Protein AF-A0A963I0E2-F1 (afdb_monomer_lite)

pLDDT: mean 76.63, std 15.71, range [36.09, 95.62]

Radius of gyration: 19.66 Å; chains: 1; bounding box: 42×23×51 Å

Foldseek 3Di:
DDQPPDPVSVLVVVCVVCVVDDPVNSVVVVVVCCVVPVPDPPVPCVVVVVLLVVLVVPVPPPDLVVSCVVSVHDSVVSVVSVVVVVD

Sequence (87 aa):
MSAGDDLAEIIASARRELPEISDDAWRKFEALVRAAYGTQKVYIAARRRSKLEELEAMQGVHDTAELARKLGVSVRRVNQLKRLTRR

Secondary structure (DSSP, 8-state):
--TTSSHHHHHHHHHHH-TTS-HHHHHHHHHHHHHHHTTS-----HHHHHHHHHHHHTTT---HHHHHHHHTS-HHHHHHHHHHTT-

Structure (mmCIF, N/CA/C/O backbone):
data_AF-A0A963I0E2-F1
#
_entry.id   AF-A0A963I0E2-F1
#
loop_
_atom_sit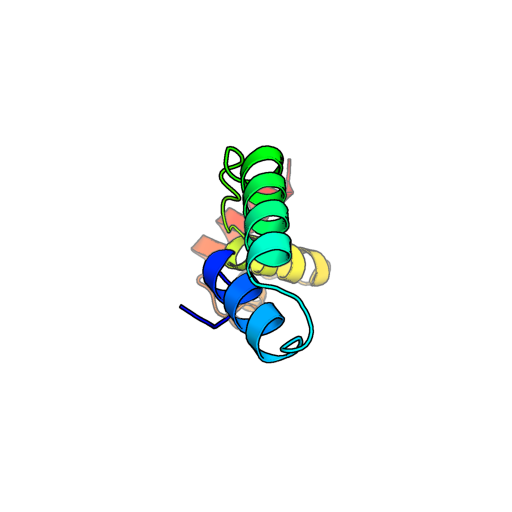e.group_PDB
_atom_site.id
_atom_site.type_symbol
_atom_site.label_atom_id
_atom_site.label_alt_id
_atom_site.label_comp_id
_atom_site.label_asym_id
_atom_site.label_entity_id
_atom_site.label_seq_id
_atom_site.pdbx_PDB_ins_code
_atom_site.Cartn_x
_atom_site.Cartn_y
_atom_site.Cartn_z
_atom_site.occupancy
_atom_site.B_iso_or_equiv
_atom_site.auth_seq_id
_atom_site.auth_comp_id
_atom_site.auth_asym_id
_atom_site.auth_atom_id
_atom_site.pdbx_PDB_model_num
ATOM 1 N N . MET A 1 1 ? 5.285 9.873 5.117 1.00 41.69 1 MET A N 1
ATOM 2 C CA . MET A 1 1 ? 4.776 8.802 4.237 1.00 41.69 1 MET A CA 1
ATOM 3 C C . MET A 1 1 ? 5.921 7.814 4.140 1.00 41.69 1 MET A C 1
ATOM 5 O O . MET A 1 1 ? 7.034 8.285 3.938 1.00 41.69 1 MET A O 1
ATOM 9 N N . SER A 1 2 ? 5.734 6.545 4.515 1.00 36.09 2 SER A N 1
ATOM 10 C CA . SER A 1 2 ? 6.853 5.590 4.494 1.00 36.09 2 SER A CA 1
ATOM 11 C C . SER A 1 2 ? 7.052 5.073 3.080 1.00 36.09 2 SER A C 1
AT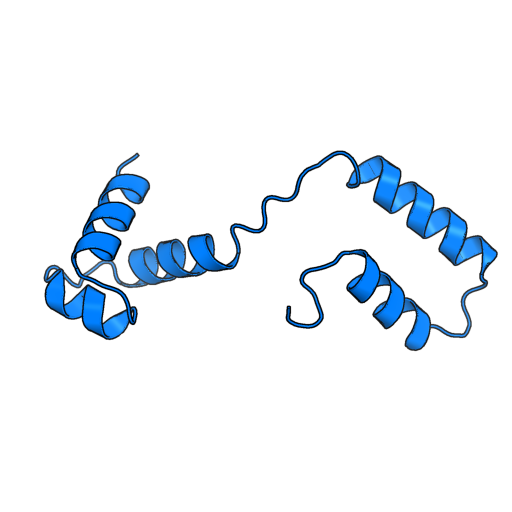OM 13 O O . SER A 1 2 ? 6.063 4.869 2.379 1.00 36.09 2 SER A O 1
ATOM 15 N N . ALA A 1 3 ? 8.311 4.832 2.715 1.00 38.56 3 ALA A N 1
ATOM 16 C CA . ALA A 1 3 ? 8.692 4.200 1.461 1.00 38.56 3 ALA A CA 1
ATOM 17 C C . ALA A 1 3 ? 7.831 2.947 1.221 1.00 38.56 3 ALA A C 1
ATOM 19 O O . ALA A 1 3 ? 7.940 1.980 1.977 1.00 38.56 3 ALA A O 1
ATOM 20 N N . GLY A 1 4 ? 6.940 2.994 0.229 1.00 46.94 4 GLY A N 1
ATOM 21 C CA . GLY A 1 4 ? 6.057 1.872 -0.127 1.00 46.94 4 GLY A CA 1
ATOM 22 C C . GLY A 1 4 ? 4.552 2.158 -0.124 1.00 46.94 4 GLY A C 1
ATOM 23 O O . GLY A 1 4 ? 3.786 1.281 -0.514 1.00 46.94 4 GLY A O 1
ATOM 24 N N . ASP A 1 5 ? 4.116 3.360 0.261 1.00 56.50 5 ASP A N 1
ATOM 25 C CA . ASP A 1 5 ? 2.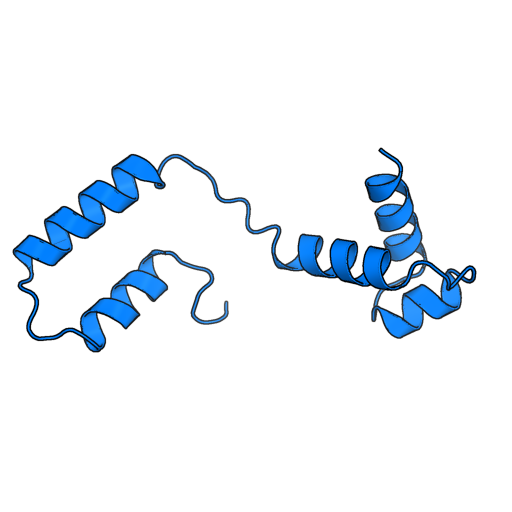701 3.758 0.149 1.00 56.50 5 ASP A CA 1
ATOM 26 C C . ASP A 1 5 ? 2.343 4.331 -1.241 1.00 56.50 5 ASP A C 1
ATOM 28 O O . ASP A 1 5 ? 1.163 4.456 -1.568 1.00 56.50 5 ASP A O 1
ATOM 32 N N . ASP A 1 6 ? 3.337 4.671 -2.071 1.00 69.38 6 ASP A N 1
ATOM 33 C CA . ASP A 1 6 ? 3.138 5.192 -3.427 1.00 69.38 6 ASP A CA 1
ATOM 34 C C . ASP A 1 6 ? 3.705 4.219 -4.470 1.00 69.38 6 ASP A C 1
ATOM 36 O O . ASP A 1 6 ? 4.872 3.822 -4.426 1.00 69.38 6 ASP A O 1
ATOM 40 N N . LEU A 1 7 ? 2.873 3.859 -5.449 1.00 74.25 7 LEU A N 1
ATOM 41 C CA . LEU A 1 7 ? 3.266 3.063 -6.608 1.00 74.25 7 LEU A CA 1
ATOM 42 C C . LEU A 1 7 ? 4.492 3.661 -7.319 1.00 74.25 7 LEU A C 1
ATOM 44 O O . LEU A 1 7 ? 5.348 2.917 -7.794 1.00 74.25 7 LEU A O 1
ATOM 48 N N . ALA A 1 8 ? 4.606 4.990 -7.360 1.00 76.19 8 ALA A N 1
ATOM 49 C CA . ALA A 1 8 ? 5.762 5.672 -7.927 1.00 76.19 8 ALA A CA 1
ATOM 50 C C . ALA A 1 8 ? 7.059 5.358 -7.162 1.00 76.19 8 ALA A C 1
ATOM 52 O O . ALA A 1 8 ? 8.094 5.128 -7.785 1.00 76.19 8 ALA A O 1
ATOM 53 N N . GLU A 1 9 ? 7.010 5.289 -5.829 1.00 77.12 9 GLU A N 1
ATOM 54 C CA . GLU A 1 9 ? 8.173 4.949 -5.000 1.00 77.12 9 GLU A CA 1
ATOM 55 C C . GLU A 1 9 ? 8.582 3.482 -5.166 1.00 77.12 9 GLU A C 1
ATOM 57 O O . GLU A 1 9 ? 9.775 3.182 -5.240 1.00 77.12 9 GLU A O 1
ATOM 62 N N . ILE A 1 10 ? 7.606 2.572 -5.279 1.00 81.06 10 ILE A N 1
ATOM 63 C CA . ILE A 1 10 ? 7.856 1.143 -5.525 1.00 81.06 10 ILE A CA 1
ATOM 64 C C . ILE A 1 10 ? 8.571 0.956 -6.867 1.00 81.06 10 ILE A C 1
ATOM 66 O O . ILE A 1 10 ? 9.601 0.283 -6.933 1.00 81.06 10 ILE A O 1
ATOM 70 N N . ILE A 1 11 ? 8.061 1.588 -7.928 1.00 85.50 11 ILE A N 1
ATOM 71 C CA . ILE A 1 11 ? 8.652 1.511 -9.271 1.00 85.50 11 ILE A CA 1
ATOM 72 C C . ILE A 1 11 ? 10.051 2.136 -9.278 1.00 85.50 11 ILE A C 1
ATOM 74 O O . ILE A 1 11 ? 10.986 1.541 -9.814 1.00 85.50 11 ILE A O 1
ATOM 78 N N . ALA A 1 12 ? 10.229 3.292 -8.633 1.00 84.94 12 ALA A N 1
ATOM 79 C CA . ALA A 1 12 ? 11.534 3.937 -8.519 1.00 84.94 12 ALA A CA 1
ATOM 80 C C . ALA A 1 12 ? 12.552 3.061 -7.775 1.00 84.94 12 ALA A C 1
ATOM 82 O O . ALA A 1 12 ? 13.713 2.998 -8.178 1.00 84.94 12 ALA A O 1
ATOM 83 N N . SER A 1 13 ? 12.135 2.359 -6.716 1.00 85.94 13 SER A N 1
ATOM 84 C CA . SER A 1 13 ? 13.021 1.432 -6.011 1.00 85.94 13 SER A CA 1
ATOM 85 C C . SER A 1 13 ? 13.396 0.235 -6.878 1.00 85.94 13 SER A C 1
ATOM 87 O O . SER A 1 13 ? 14.574 -0.092 -6.953 1.00 85.94 13 SER A O 1
ATOM 89 N N . ALA A 1 14 ? 12.435 -0.373 -7.577 1.00 88.44 14 ALA A N 1
ATOM 90 C CA . ALA A 1 14 ? 12.705 -1.498 -8.471 1.00 88.44 14 ALA A CA 1
ATOM 91 C C . ALA A 1 14 ? 13.663 -1.115 -9.614 1.00 88.44 14 ALA A C 1
ATOM 93 O O . ALA A 1 14 ? 14.565 -1.878 -9.942 1.00 88.44 14 ALA A O 1
ATOM 94 N N . ARG A 1 15 ? 13.527 0.095 -10.173 1.00 91.62 15 ARG A N 1
ATOM 95 C CA . ARG A 1 15 ? 14.418 0.601 -11.228 1.00 91.62 15 ARG A CA 1
ATOM 96 C C . ARG A 1 15 ? 15.858 0.811 -10.762 1.00 91.62 15 ARG A C 1
ATOM 98 O O . ARG A 1 15 ? 16.769 0.641 -11.562 1.00 91.62 15 ARG A O 1
ATOM 105 N N . ARG A 1 16 ? 16.079 1.161 -9.490 1.00 90.06 16 ARG A N 1
ATOM 106 C CA . ARG A 1 16 ? 17.439 1.267 -8.927 1.00 90.06 16 ARG A CA 1
ATOM 107 C C . ARG A 1 16 ? 18.128 -0.088 -8.797 1.00 90.06 16 ARG A C 1
ATOM 109 O O . ARG A 1 16 ? 19.332 -0.156 -9.002 1.00 90.06 16 ARG A O 1
ATOM 116 N N . GLU A 1 17 ? 17.371 -1.128 -8.462 1.00 94.19 17 GLU A N 1
ATOM 117 C CA . GLU A 1 17 ? 17.903 -2.484 -8.265 1.00 94.19 17 GLU A CA 1
ATOM 118 C C . GLU A 1 17 ? 18.096 -3.254 -9.581 1.00 94.19 17 GLU A C 1
ATOM 120 O O . GLU A 1 17 ? 18.786 -4.267 -9.592 1.00 94.19 17 GLU A O 1
ATOM 125 N N . LEU A 1 18 ? 17.505 -2.778 -10.684 1.00 92.88 18 LEU A N 1
ATOM 126 C CA . LEU A 1 18 ? 17.550 -3.420 -12.003 1.00 92.88 18 LEU A CA 1
ATOM 127 C C . LEU A 1 18 ? 18.103 -2.460 -13.080 1.00 92.88 18 LEU A C 1
ATOM 129 O O . LEU A 1 18 ? 17.371 -2.082 -14.008 1.00 92.88 18 LEU A O 1
ATOM 133 N N . PRO A 1 19 ? 19.369 -2.007 -12.959 1.00 91.81 19 PRO A N 1
ATOM 134 C CA . PRO A 1 19 ? 19.982 -1.057 -13.892 1.00 91.81 19 PRO A CA 1
ATOM 135 C C . PRO A 1 19 ? 20.183 -1.618 -15.310 1.00 91.81 19 PRO A C 1
ATOM 137 O O . PRO A 1 19 ? 20.377 -0.854 -16.252 1.00 91.81 19 PRO A O 1
ATOM 140 N N . GLU A 1 20 ? 20.148 -2.938 -15.482 1.00 95.62 20 GLU A N 1
ATOM 141 C CA . GLU A 1 20 ? 20.277 -3.626 -16.768 1.00 95.62 20 GLU A CA 1
ATOM 142 C C . GLU A 1 20 ? 19.031 -3.508 -17.658 1.00 95.62 20 GLU A C 1
ATOM 144 O O . GLU A 1 20 ? 19.097 -3.759 -18.864 1.00 95.62 20 GLU A O 1
ATOM 149 N N . ILE A 1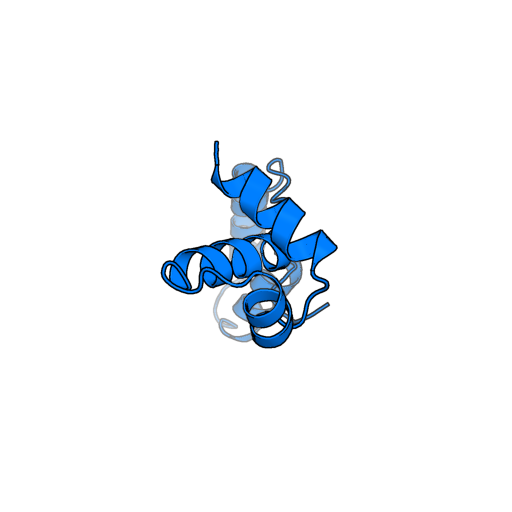 21 ? 17.886 -3.128 -17.086 1.00 93.69 21 ILE A N 1
ATOM 150 C CA . ILE A 1 21 ? 16.631 -2.981 -17.823 1.00 93.69 21 ILE A CA 1
ATOM 151 C C . ILE A 1 21 ? 16.585 -1.607 -18.492 1.00 93.69 21 ILE A C 1
ATOM 153 O O . ILE A 1 21 ? 16.744 -0.570 -17.851 1.00 93.69 21 ILE A O 1
ATOM 157 N N . SER A 1 22 ? 16.300 -1.594 -19.794 1.00 94.25 22 SER A N 1
ATOM 158 C CA . SER A 1 22 ? 16.252 -0.361 -20.577 1.00 94.25 22 SER A CA 1
ATOM 159 C C . SER A 1 22 ? 15.104 0.572 -20.176 1.00 94.25 22 SER A C 1
ATOM 161 O O . SER A 1 22 ? 14.015 0.149 -19.778 1.00 94.25 22 SER A O 1
ATOM 163 N N . ASP A 1 23 ? 15.317 1.870 -20.385 1.00 90.25 23 ASP A N 1
ATOM 164 C CA . ASP A 1 23 ? 14.317 2.910 -20.121 1.00 90.25 23 ASP A CA 1
ATOM 165 C C . ASP A 1 23 ? 13.014 2.714 -20.912 1.00 90.25 23 ASP A C 1
ATOM 167 O O . ASP A 1 23 ? 11.927 3.033 -20.426 1.00 90.25 23 ASP A O 1
ATOM 171 N N . ASP A 1 24 ? 13.101 2.165 -22.127 1.00 92.94 24 ASP A N 1
ATOM 172 C CA . ASP A 1 24 ? 11.924 1.875 -22.952 1.00 92.94 24 ASP A CA 1
ATOM 173 C C . ASP A 1 24 ? 11.093 0.715 -22.378 1.00 92.94 24 ASP A C 1
ATOM 175 O O . ASP A 1 24 ? 9.859 0.773 -22.367 1.00 92.94 24 ASP A O 1
ATOM 179 N N . ALA A 1 25 ? 11.752 -0.313 -21.831 1.00 93.31 25 ALA A N 1
ATOM 180 C CA . ALA A 1 25 ? 11.075 -1.405 -21.138 1.00 93.31 25 ALA A CA 1
ATOM 181 C C . ALA A 1 25 ? 10.377 -0.902 -19.864 1.00 93.31 25 ALA A C 1
ATOM 183 O O . ALA A 1 25 ? 9.209 -1.231 -19.638 1.00 93.31 25 ALA A O 1
ATOM 184 N N . TRP A 1 26 ? 11.034 -0.026 -19.096 1.00 93.06 26 TRP A N 1
ATOM 185 C CA . TRP A 1 26 ? 10.432 0.634 -17.934 1.00 93.06 26 TRP A CA 1
ATOM 186 C C . TRP A 1 26 ? 9.214 1.479 -18.303 1.00 93.06 26 TRP A C 1
ATOM 188 O O . TRP A 1 26 ? 8.169 1.356 -17.666 1.00 93.06 26 TRP A O 1
ATOM 198 N N . ARG A 1 27 ? 9.288 2.271 -19.378 1.00 89.56 27 ARG A N 1
ATOM 199 C CA . ARG A 1 27 ? 8.136 3.043 -19.872 1.00 89.56 27 ARG A CA 1
ATOM 200 C C . ARG A 1 27 ? 6.940 2.160 -20.220 1.00 89.56 27 ARG A C 1
ATOM 202 O O . ARG A 1 27 ? 5.810 2.502 -19.873 1.00 89.56 27 ARG A O 1
ATOM 209 N N . LYS A 1 28 ? 7.168 1.039 -20.912 1.00 92.69 28 LYS A N 1
ATOM 210 C CA . LYS A 1 28 ? 6.101 0.082 -21.261 1.00 92.69 28 LYS A CA 1
ATOM 211 C C . LYS A 1 28 ? 5.509 -0.565 -20.012 1.00 92.69 28 LYS A C 1
ATOM 213 O O . LYS A 1 28 ? 4.288 -0.650 -19.898 1.00 92.69 28 LYS A O 1
ATOM 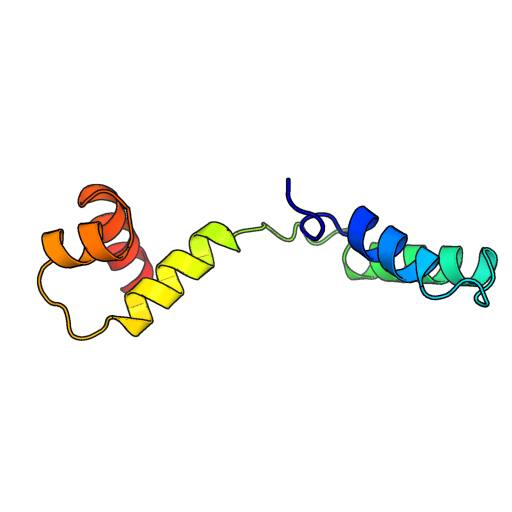218 N N . PHE A 1 29 ? 6.355 -0.964 -19.066 1.00 90.00 29 PHE A N 1
ATOM 219 C CA . PHE A 1 29 ? 5.928 -1.505 -17.779 1.00 90.00 29 PHE A CA 1
ATOM 220 C C . PHE A 1 29 ? 5.058 -0.508 -17.002 1.00 90.00 29 PHE A C 1
ATOM 222 O O . PHE A 1 29 ? 3.937 -0.841 -16.624 1.00 90.00 29 PHE A O 1
ATOM 229 N N . GLU A 1 30 ? 5.512 0.736 -16.836 1.00 88.25 30 GLU A N 1
ATOM 230 C CA . GLU A 1 30 ? 4.744 1.783 -16.157 1.00 88.25 30 GLU A CA 1
ATOM 231 C C . GLU A 1 30 ? 3.385 2.028 -16.821 1.00 88.25 30 GLU A C 1
ATOM 233 O O . GLU A 1 30 ? 2.377 2.178 -16.128 1.00 88.25 30 GLU A O 1
ATOM 238 N N . ALA A 1 31 ? 3.333 2.037 -18.156 1.00 84.94 31 ALA A N 1
ATOM 239 C CA . ALA A 1 31 ? 2.087 2.196 -18.898 1.00 84.94 31 ALA A CA 1
ATOM 240 C C . ALA A 1 31 ? 1.105 1.043 -18.630 1.00 84.94 31 ALA A C 1
ATOM 242 O O . ALA A 1 31 ? -0.075 1.296 -18.387 1.00 84.94 31 ALA A O 1
ATOM 243 N N . LEU A 1 32 ? 1.585 -0.206 -18.611 1.00 87.50 32 LEU A N 1
ATOM 244 C CA . LEU A 1 32 ? 0.768 -1.385 -18.298 1.00 87.50 32 LEU A CA 1
ATOM 245 C C . LEU A 1 32 ? 0.246 -1.351 -16.861 1.00 87.50 32 LEU A C 1
ATOM 247 O O . LEU A 1 32 ? -0.939 -1.582 -16.626 1.00 87.50 32 LEU A O 1
ATOM 251 N N . VAL A 1 33 ? 1.107 -1.012 -15.901 1.00 83.75 33 VAL A N 1
ATOM 252 C CA . VAL A 1 33 ? 0.726 -0.904 -14.489 1.00 83.75 33 VAL A CA 1
ATOM 253 C C . VAL A 1 33 ? -0.307 0.207 -14.293 1.00 83.75 33 VAL A C 1
ATOM 255 O O . VAL A 1 33 ? -1.311 -0.001 -13.613 1.00 83.75 33 VAL A O 1
ATOM 258 N N . ARG A 1 34 ? -0.129 1.375 -14.921 1.00 79.88 34 ARG A N 1
ATOM 259 C CA . ARG A 1 34 ? -1.118 2.465 -14.868 1.00 79.88 34 ARG A CA 1
ATOM 260 C C . ARG A 1 34 ? -2.428 2.095 -15.559 1.00 79.88 34 ARG A C 1
ATOM 262 O O . ARG A 1 34 ? -3.482 2.471 -15.059 1.00 79.88 34 ARG A O 1
ATOM 269 N N . ALA A 1 35 ? -2.394 1.355 -16.663 1.00 78.50 35 ALA A N 1
ATOM 270 C CA . ALA A 1 35 ? -3.609 0.888 -17.329 1.00 78.50 35 ALA A CA 1
ATOM 271 C C . ALA A 1 35 ? -4.385 -0.125 -16.469 1.00 78.50 35 ALA A C 1
ATOM 273 O O . ALA A 1 35 ? -5.608 -0.047 -16.385 1.00 78.50 35 ALA A O 1
ATOM 274 N N . ALA A 1 36 ? -3.679 -1.041 -15.800 1.00 78.50 36 ALA A N 1
ATOM 275 C CA . ALA A 1 36 ? -4.286 -2.079 -14.969 1.00 78.50 36 ALA A CA 1
ATOM 276 C C . ALA A 1 36 ? -4.756 -1.565 -13.596 1.00 78.50 36 ALA A C 1
ATOM 278 O O . ALA A 1 36 ? -5.799 -1.989 -13.103 1.00 78.50 36 ALA A O 1
ATOM 279 N N . TYR A 1 37 ? -4.004 -0.644 -12.984 1.00 70.94 37 TYR A N 1
ATOM 280 C CA . TYR A 1 37 ? -4.190 -0.246 -11.582 1.00 70.94 37 TYR A CA 1
ATOM 281 C C . TYR A 1 37 ? -4.371 1.264 -11.372 1.00 70.94 37 TYR A C 1
ATOM 283 O O . TYR A 1 37 ? -4.779 1.682 -10.294 1.00 70.94 37 TYR A O 1
ATOM 291 N N . GLY A 1 38 ? -4.119 2.109 -12.376 1.00 61.12 38 GLY A N 1
ATOM 292 C CA . GLY A 1 38 ? -4.166 3.574 -12.243 1.00 61.12 38 GLY A CA 1
ATOM 293 C C . GLY A 1 38 ? -5.573 4.164 -12.100 1.00 61.12 38 GLY A C 1
ATOM 294 O O . GLY A 1 38 ? -5.718 5.278 -11.601 1.00 61.12 38 GLY A O 1
ATOM 295 N N . THR A 1 39 ? -6.617 3.428 -12.490 1.00 54.28 39 THR A N 1
ATOM 296 C CA . THR A 1 39 ? -8.029 3.805 -12.271 1.00 54.28 39 THR A CA 1
ATOM 297 C C . THR A 1 39 ? -8.601 3.234 -10.976 1.00 54.28 39 THR A C 1
ATOM 299 O O . THR A 1 39 ? -9.645 3.689 -10.501 1.00 54.28 39 THR A O 1
ATOM 302 N N . GLN A 1 40 ? -7.914 2.270 -10.362 1.00 48.78 40 GLN A N 1
ATOM 303 C CA . GLN A 1 40 ? -8.280 1.769 -9.052 1.00 48.78 40 GLN A CA 1
ATOM 304 C C . GLN A 1 40 ? -7.707 2.733 -8.018 1.00 48.78 40 GLN A C 1
ATOM 306 O O . GLN A 1 40 ? -6.512 2.736 -7.736 1.00 48.78 40 GLN A O 1
ATOM 311 N N . LYS A 1 41 ? -8.567 3.561 -7.410 1.00 45.28 41 LYS A N 1
ATOM 312 C CA . LYS A 1 41 ? -8.238 4.150 -6.108 1.00 45.28 41 LYS A CA 1
ATOM 313 C C . LYS A 1 41 ? -8.015 2.983 -5.152 1.00 45.28 41 LYS A C 1
ATOM 315 O O . LYS A 1 41 ? -8.969 2.500 -4.543 1.00 45.28 41 LYS A O 1
ATOM 320 N N . VAL A 1 42 ? -6.773 2.528 -5.011 1.00 50.88 42 VAL A N 1
ATOM 321 C CA . VAL A 1 42 ? -6.377 1.712 -3.870 1.00 50.88 42 VAL A CA 1
ATOM 322 C C . VAL A 1 42 ? -6.518 2.641 -2.676 1.00 50.88 42 VAL A C 1
ATOM 324 O O . VAL A 1 42 ? -5.640 3.432 -2.349 1.00 50.88 42 VAL A O 1
ATOM 327 N N . TYR A 1 43 ? -7.705 2.637 -2.077 1.00 47.03 43 TYR A N 1
ATOM 328 C CA . TYR A 1 43 ? -7.919 3.271 -0.796 1.00 47.03 43 TYR A CA 1
ATOM 329 C C . TYR A 1 43 ? -6.983 2.546 0.168 1.00 47.03 43 TYR A C 1
ATOM 331 O O . TYR A 1 43 ? -7.237 1.390 0.513 1.00 47.03 43 TYR A O 1
ATOM 339 N N . ILE A 1 44 ? -5.878 3.196 0.555 1.00 48.62 44 ILE A N 1
ATOM 340 C CA . ILE A 1 44 ? -4.914 2.674 1.529 1.00 48.62 44 ILE A CA 1
ATOM 341 C C . ILE A 1 44 ? -5.595 2.698 2.900 1.00 48.62 44 ILE A C 1
ATOM 343 O O . ILE A 1 44 ? -5.332 3.508 3.786 1.00 48.62 44 ILE A O 1
ATOM 347 N N . ALA A 1 45 ? -6.523 1.766 3.082 1.00 48.34 45 ALA A N 1
ATOM 348 C CA . ALA A 1 45 ? -7.026 1.359 4.372 1.00 48.34 45 ALA A CA 1
ATOM 349 C C . ALA A 1 45 ? -5.983 0.533 5.126 1.00 48.34 45 ALA A C 1
ATOM 351 O O . ALA A 1 45 ? -6.333 0.051 6.188 1.00 48.34 45 ALA A O 1
ATOM 352 N N . ALA A 1 46 ? -4.744 0.353 4.646 1.00 50.69 46 ALA A N 1
ATOM 353 C CA . ALA A 1 46 ? -3.757 -0.543 5.259 1.00 50.69 46 ALA A CA 1
ATOM 354 C C . ALA A 1 46 ? -3.609 -0.311 6.778 1.00 50.69 46 ALA A C 1
ATOM 356 O O . ALA A 1 46 ? -3.695 -1.254 7.558 1.00 50.69 46 ALA A O 1
ATOM 357 N N . ARG A 1 47 ? -3.580 0.954 7.229 1.00 50.50 47 ARG A N 1
ATOM 358 C CA . ARG A 1 47 ? -3.5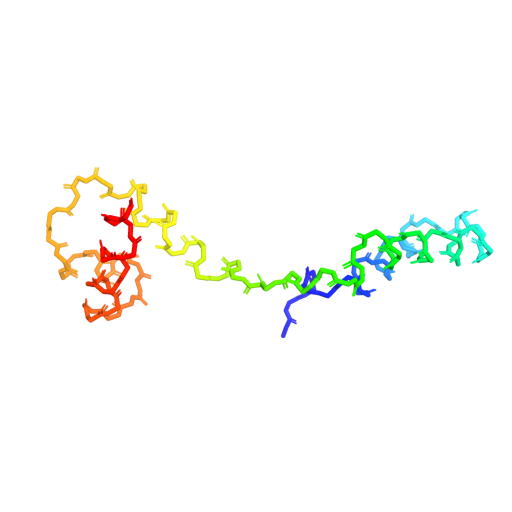89 1.309 8.667 1.00 50.50 47 ARG A CA 1
ATOM 359 C C . ARG A 1 47 ? -4.907 1.041 9.408 1.00 50.50 47 ARG A C 1
ATOM 361 O O . ARG A 1 47 ? -4.904 0.859 10.620 1.00 50.50 47 ARG A O 1
ATOM 368 N N . ARG A 1 48 ? -6.058 1.091 8.726 1.00 53.38 48 ARG A N 1
ATOM 369 C CA . ARG A 1 48 ? -7.373 0.759 9.318 1.00 53.38 48 ARG A CA 1
ATOM 370 C C . ARG A 1 48 ? -7.636 -0.745 9.319 1.00 53.38 48 ARG A C 1
ATOM 372 O O . ARG A 1 48 ? -8.286 -1.222 10.241 1.00 53.38 48 ARG A O 1
ATOM 379 N N . ARG A 1 49 ? -7.145 -1.445 8.299 1.00 57.47 49 ARG A N 1
ATOM 380 C CA . ARG A 1 49 ? -7.249 -2.884 8.098 1.00 57.47 49 ARG A CA 1
ATOM 381 C C . ARG A 1 49 ? -6.384 -3.622 9.114 1.00 57.47 49 ARG A C 1
ATOM 383 O O . ARG A 1 49 ? -6.921 -4.495 9.780 1.00 57.47 49 ARG A O 1
ATOM 390 N N . SER A 1 50 ? -5.162 -3.141 9.381 1.00 68.50 50 SER A N 1
ATOM 391 C CA . SER A 1 50 ? -4.308 -3.714 10.432 1.00 68.50 50 SER A CA 1
ATOM 392 C C . SER A 1 50 ? -5.009 -3.739 11.795 1.00 68.50 50 SER A C 1
ATOM 394 O O . SER A 1 50 ? -4.997 -4.747 12.479 1.00 68.50 50 SER A O 1
ATOM 396 N N . LYS A 1 51 ? -5.723 -2.667 12.171 1.00 74.12 51 LYS A N 1
ATOM 397 C CA . LYS A 1 51 ? -6.438 -2.604 13.458 1.00 74.12 51 LYS A CA 1
ATOM 398 C C . LYS A 1 51 ? -7.709 -3.450 13.520 1.00 74.12 51 LYS A C 1
ATOM 400 O O . LYS A 1 51 ? -8.151 -3.762 14.622 1.00 74.12 51 LYS A O 1
ATOM 405 N N . LEU A 1 52 ? -8.317 -3.774 12.380 1.00 74.81 52 LEU A N 1
ATOM 406 C CA . LEU A 1 52 ? -9.430 -4.726 12.324 1.00 74.81 52 LEU A CA 1
ATOM 407 C C . LEU A 1 52 ? -8.902 -6.158 12.442 1.00 74.81 52 LEU A C 1
ATOM 409 O O . LEU A 1 52 ? -9.395 -6.899 13.282 1.00 74.81 52 LEU A O 1
ATOM 413 N N . GLU A 1 53 ? -7.843 -6.487 11.705 1.00 78.00 53 GLU A N 1
ATOM 414 C CA . GLU A 1 53 ? -7.165 -7.789 11.760 1.00 78.00 53 GLU A CA 1
ATOM 415 C C . GLU A 1 53 ? -6.571 -8.054 13.158 1.00 78.00 53 GLU A C 1
ATOM 417 O O . GLU A 1 53 ? -6.769 -9.126 13.724 1.00 78.00 53 GLU A O 1
ATOM 422 N N . GLU A 1 54 ? -5.938 -7.055 13.787 1.00 81.12 54 GLU A N 1
ATOM 423 C CA . GLU A 1 54 ? -5.459 -7.136 15.177 1.00 81.12 54 GLU A CA 1
ATOM 424 C C . GLU A 1 54 ? -6.613 -7.347 16.177 1.00 81.12 54 GLU A C 1
ATOM 426 O O . GLU A 1 54 ? -6.451 -8.070 17.157 1.00 81.12 54 GLU A O 1
ATOM 431 N N . LEU A 1 55 ? -7.784 -6.731 15.955 1.00 82.31 55 LEU A N 1
ATOM 432 C CA . LEU A 1 55 ? -8.961 -6.928 16.811 1.00 82.31 55 LEU A CA 1
ATOM 433 C C . LEU A 1 55 ? -9.559 -8.334 16.635 1.00 82.31 55 LEU A C 1
ATOM 435 O O . LEU A 1 55 ? -9.976 -8.940 17.620 1.00 82.31 55 LEU A O 1
ATOM 439 N N . GLU A 1 56 ? -9.602 -8.847 15.406 1.00 80.88 56 GLU A N 1
ATOM 440 C CA . GLU A 1 56 ? -10.053 -10.207 15.087 1.00 80.88 56 GLU A CA 1
ATOM 441 C C . GLU A 1 56 ? -9.106 -11.271 15.655 1.00 80.88 56 GLU A C 1
ATOM 443 O O . GLU A 1 56 ? -9.567 -12.265 16.209 1.00 80.88 56 GLU A O 1
ATOM 448 N N . ALA A 1 57 ? -7.795 -11.030 15.634 1.00 80.88 57 ALA A N 1
ATOM 449 C CA . ALA A 1 57 ? -6.813 -11.910 16.268 1.00 80.88 57 ALA A CA 1
ATOM 450 C C . ALA A 1 57 ? -6.945 -11.963 17.806 1.00 80.88 57 ALA A C 1
ATOM 452 O O . ALA A 1 57 ? -6.487 -12.913 18.435 1.00 80.88 57 ALA A O 1
ATOM 453 N N . MET A 1 58 ? -7.584 -10.963 18.427 1.00 79.19 58 MET A N 1
ATOM 454 C CA . MET A 1 58 ? -7.832 -10.891 19.876 1.00 79.19 58 MET A CA 1
ATOM 455 C C . MET A 1 58 ? -9.211 -11.444 20.292 1.00 79.19 58 MET A C 1
ATOM 457 O O . MET A 1 58 ? -9.689 -11.136 21.392 1.00 79.19 58 MET A O 1
ATOM 461 N N . GLN A 1 59 ? -9.866 -12.248 19.442 1.00 66.69 59 GLN A N 1
ATOM 462 C CA . GLN A 1 59 ? -11.115 -12.946 19.773 1.00 66.69 59 GLN A CA 1
ATOM 463 C C . GLN A 1 59 ? -10.931 -13.820 21.029 1.00 66.69 59 GLN A C 1
ATOM 465 O O . GLN A 1 59 ? -10.333 -14.886 20.992 1.00 66.69 59 GLN A O 1
ATOM 470 N N . GLY A 1 60 ? -11.417 -13.322 22.170 1.00 67.19 60 GLY A N 1
ATOM 471 C CA . GLY A 1 60 ? -11.246 -13.935 23.494 1.00 67.19 60 GLY A CA 1
ATOM 472 C C . GLY A 1 60 ? -11.107 -12.907 24.621 1.00 67.19 60 GLY A C 1
ATOM 473 O O . GLY A 1 60 ? -11.453 -13.184 25.766 1.00 67.19 60 GLY A O 1
ATOM 474 N N . VAL A 1 61 ? -10.686 -11.677 24.305 1.00 72.25 61 VAL A N 1
ATOM 475 C CA . VAL A 1 61 ? -10.699 -10.567 25.270 1.00 72.25 61 VAL A CA 1
ATOM 476 C C . VAL A 1 61 ? -12.087 -9.923 25.278 1.00 72.25 61 VAL A C 1
ATOM 478 O O . VAL A 1 61 ? -12.462 -9.181 24.367 1.00 72.25 61 VAL A O 1
ATOM 481 N N . HIS A 1 62 ? -12.878 -10.210 26.312 1.00 74.56 62 HIS A N 1
ATOM 482 C CA . HIS A 1 62 ? -14.231 -9.657 26.436 1.00 74.56 62 HIS A CA 1
ATOM 483 C C . HIS A 1 62 ? -14.232 -8.192 26.898 1.00 74.56 62 HIS A C 1
ATOM 485 O O . HIS A 1 62 ? -15.126 -7.427 26.517 1.00 74.56 62 HIS A O 1
ATOM 491 N N . ASP A 1 63 ? -13.204 -7.769 27.642 1.00 86.38 63 ASP A N 1
ATOM 492 C CA . ASP A 1 63 ? -13.088 -6.395 28.124 1.00 86.38 63 ASP A CA 1
ATOM 493 C C . ASP A 1 63 ? -12.628 -5.423 27.023 1.00 86.38 63 ASP A C 1
ATOM 495 O O . ASP A 1 63 ? -11.588 -5.561 26.377 1.00 86.38 63 ASP A O 1
ATOM 499 N N . THR A 1 64 ? -13.422 -4.375 26.825 1.00 86.12 64 THR A N 1
ATOM 500 C CA . THR A 1 64 ? -13.168 -3.333 25.825 1.00 86.12 64 THR A CA 1
ATOM 501 C C . THR A 1 64 ? -12.101 -2.339 26.291 1.00 86.12 64 THR A C 1
ATOM 503 O O . THR A 1 64 ? -11.386 -1.790 25.451 1.00 86.12 64 THR A O 1
ATOM 506 N N . ALA A 1 65 ? -11.957 -2.115 27.601 1.00 87.06 65 ALA A N 1
ATOM 507 C CA . ALA A 1 65 ? -10.902 -1.259 28.143 1.00 87.06 65 ALA A CA 1
ATOM 508 C C . ALA A 1 65 ? -9.525 -1.919 27.990 1.00 87.06 65 ALA A C 1
ATOM 510 O O . ALA A 1 65 ? -8.552 -1.268 27.602 1.00 87.06 65 ALA A O 1
ATOM 511 N N . GLU A 1 66 ? -9.449 -3.228 28.211 1.00 85.25 66 GLU A N 1
ATOM 512 C CA . GLU A 1 66 ? -8.242 -4.007 27.954 1.00 85.25 66 GLU A CA 1
ATOM 513 C C . GLU A 1 66 ? -7.847 -4.018 26.469 1.00 85.25 66 GLU A C 1
ATOM 515 O O . GLU A 1 66 ? -6.693 -3.730 26.144 1.00 85.25 66 GLU A O 1
ATOM 520 N N . LEU A 1 67 ? -8.805 -4.249 25.564 1.00 85.75 67 LEU A N 1
ATOM 521 C CA . LEU A 1 67 ? -8.578 -4.166 24.115 1.00 85.75 67 LEU A CA 1
ATOM 522 C C . LEU A 1 67 ? -8.062 -2.788 23.682 1.00 85.75 67 LEU A C 1
ATOM 524 O O . LEU A 1 67 ? -7.160 -2.700 22.853 1.00 85.75 67 LEU A O 1
ATOM 528 N N . ALA A 1 68 ? -8.600 -1.709 24.254 1.00 87.25 68 ALA A N 1
ATOM 529 C CA . ALA A 1 68 ? -8.172 -0.344 23.955 1.00 87.25 68 ALA A CA 1
ATOM 530 C C . ALA A 1 68 ? -6.692 -0.122 24.305 1.00 87.25 68 ALA A C 1
ATOM 532 O O . ALA A 1 68 ? -5.934 0.398 23.482 1.00 87.25 68 ALA A O 1
ATOM 533 N N . ARG A 1 69 ? -6.263 -0.594 25.485 1.00 86.12 69 ARG A N 1
ATOM 534 C CA . ARG A 1 69 ? -4.855 -0.539 25.910 1.00 86.12 69 ARG A CA 1
ATOM 535 C C . ARG A 1 69 ? -3.951 -1.348 24.982 1.00 86.12 69 ARG A C 1
ATOM 537 O O . ARG A 1 69 ? -2.949 -0.816 24.520 1.00 86.12 69 ARG A O 1
ATOM 544 N N . LYS A 1 70 ? -4.323 -2.594 24.669 1.00 83.00 70 LYS A N 1
ATOM 545 C CA . LYS A 1 70 ? -3.527 -3.496 23.814 1.00 83.00 70 LYS A CA 1
ATOM 546 C C . LYS A 1 70 ? -3.398 -2.995 22.373 1.00 83.00 70 LYS A C 1
ATOM 548 O O . LYS A 1 70 ? -2.327 -3.087 21.787 1.00 83.00 70 LYS A O 1
ATOM 553 N N . LEU A 1 71 ? -4.465 -2.425 21.815 1.00 82.31 71 LEU A N 1
ATOM 554 C CA . LEU A 1 71 ? -4.479 -1.898 20.447 1.00 82.31 71 LEU A CA 1
ATOM 555 C C . LEU A 1 71 ? -3.885 -0.484 20.330 1.00 82.31 71 LEU A C 1
ATOM 557 O O . LEU A 1 71 ? -3.677 -0.014 19.207 1.00 82.31 71 LEU A O 1
ATOM 561 N N . GLY A 1 72 ? -3.635 0.198 21.454 1.00 83.75 72 GLY A N 1
ATOM 562 C CA . GLY A 1 72 ? -3.141 1.577 21.486 1.00 83.75 72 GLY A CA 1
ATOM 563 C C . GLY A 1 72 ? -4.160 2.594 20.960 1.00 83.75 72 GLY A C 1
ATOM 564 O O . GLY A 1 72 ? -3.791 3.564 20.301 1.00 83.75 72 GLY A O 1
ATOM 565 N N . VAL A 1 73 ? -5.456 2.360 21.191 1.00 86.94 73 VAL A N 1
ATOM 566 C CA . VAL A 1 73 ? -6.553 3.220 20.712 1.00 86.94 73 VAL A CA 1
ATOM 567 C C . VAL A 1 73 ? -7.556 3.508 21.827 1.00 86.94 73 VAL A C 1
ATOM 569 O O . VAL A 1 73 ? -7.573 2.845 22.855 1.00 86.94 73 VAL A O 1
ATOM 572 N N . SER A 1 74 ? -8.440 4.490 21.637 1.00 89.88 74 SER A N 1
ATOM 573 C CA . SER A 1 74 ? -9.484 4.785 22.625 1.00 89.88 74 SER A CA 1
ATOM 574 C C . SER A 1 74 ? -10.573 3.704 22.677 1.00 89.88 74 SER A C 1
ATOM 576 O O . SER A 1 74 ? -10.884 3.057 21.675 1.00 89.88 74 SER A O 1
ATOM 578 N N . VAL A 1 75 ? -11.252 3.578 23.823 1.00 89.81 75 VAL A N 1
ATOM 579 C CA . VAL A 1 75 ? -12.419 2.684 24.000 1.00 89.81 75 VAL A CA 1
ATOM 580 C C . VAL A 1 75 ? -13.505 2.959 22.953 1.00 89.81 75 VAL A C 1
ATOM 582 O O . VAL A 1 75 ? -14.068 2.036 22.362 1.00 89.81 75 VAL A O 1
ATOM 585 N N . ARG A 1 76 ? -13.757 4.240 22.646 1.00 90.69 76 ARG A N 1
ATOM 586 C CA . ARG A 1 76 ? -14.684 4.648 21.577 1.00 90.69 76 ARG A CA 1
ATOM 587 C C . ARG A 1 76 ? -14.283 4.050 20.227 1.00 90.69 76 ARG A C 1
ATOM 589 O O . ARG A 1 76 ? -15.153 3.593 19.486 1.00 90.69 76 ARG A O 1
ATOM 596 N N . ARG A 1 77 ? -12.985 4.040 19.907 1.00 85.44 77 ARG A N 1
ATOM 597 C CA . ARG A 1 77 ? -12.467 3.471 18.660 1.00 85.44 77 ARG A CA 1
ATOM 598 C C . ARG A 1 77 ? -12.626 1.952 18.624 1.00 85.44 77 ARG A C 1
ATOM 600 O O . ARG A 1 77 ? -13.063 1.448 17.596 1.00 85.44 77 ARG A O 1
ATOM 607 N N . VAL A 1 78 ? -12.378 1.240 19.726 1.00 88.00 78 VAL A N 1
ATOM 608 C CA . VAL A 1 78 ? -12.628 -0.215 19.816 1.00 88.00 78 VAL A CA 1
ATOM 609 C C . VAL A 1 78 ? -14.102 -0.542 19.573 1.00 88.00 78 VAL A C 1
ATOM 611 O O . VAL A 1 78 ? -14.411 -1.416 18.770 1.00 88.00 78 VAL A O 1
ATOM 614 N N . ASN A 1 79 ? -15.028 0.200 20.188 1.00 88.94 79 ASN A N 1
ATOM 615 C CA . ASN A 1 79 ? -16.466 0.010 19.966 1.00 88.94 79 ASN A CA 1
ATOM 616 C C . ASN A 1 79 ? -16.875 0.242 18.507 1.00 88.94 79 ASN A C 1
ATOM 618 O O . ASN A 1 79 ? -17.730 -0.466 17.978 1.00 88.94 79 ASN A O 1
ATOM 622 N N . GLN A 1 80 ? -16.258 1.219 17.841 1.00 86.06 80 GLN A N 1
ATOM 623 C CA . GLN A 1 80 ? -16.474 1.443 16.416 1.00 86.06 80 GLN A CA 1
ATOM 624 C C . GLN A 1 80 ? -15.964 0.265 15.576 1.00 86.06 80 GLN A C 1
ATOM 626 O O . GLN A 1 80 ? -16.670 -0.171 14.673 1.00 86.06 80 GLN A O 1
ATOM 631 N N . LEU A 1 81 ? -14.778 -0.267 15.882 1.00 86.06 81 LEU A N 1
ATOM 632 C CA . LEU A 1 81 ? -14.207 -1.424 15.185 1.00 86.06 81 LEU A CA 1
ATOM 633 C C . LEU A 1 81 ? -15.067 -2.685 15.387 1.00 86.06 81 LEU A C 1
ATOM 635 O O . LEU A 1 81 ? -15.430 -3.315 14.402 1.00 86.06 81 LEU A O 1
ATOM 639 N N . LYS A 1 82 ? -15.519 -2.969 16.620 1.00 84.69 82 LYS A N 1
ATOM 640 C CA . LYS A 1 82 ? -16.456 -4.073 16.926 1.00 84.69 82 LYS A CA 1
ATOM 641 C C . LYS A 1 82 ? -17.780 -3.977 16.155 1.00 84.69 82 LYS A C 1
ATOM 643 O O . LYS A 1 82 ? -18.396 -4.993 15.861 1.00 84.69 82 LYS A O 1
ATOM 648 N N . ARG A 1 83 ? -18.263 -2.764 15.855 1.00 86.12 83 ARG A N 1
ATOM 649 C CA . ARG A 1 83 ? -19.468 -2.565 15.026 1.00 86.12 83 ARG A CA 1
ATOM 650 C C . ARG A 1 83 ? -19.210 -2.840 13.547 1.00 86.12 83 ARG A C 1
ATOM 652 O O . ARG A 1 83 ? -20.126 -3.268 12.859 1.00 86.12 83 ARG A O 1
ATOM 659 N N . LEU A 1 84 ? -17.997 -2.571 13.068 1.00 80.75 84 LEU A N 1
ATOM 660 C CA . LEU A 1 84 ? -17.612 -2.800 11.676 1.00 80.75 84 LEU A CA 1
ATOM 661 C C . LEU A 1 84 ? -17.402 -4.290 11.372 1.00 80.75 84 LEU A C 1
ATOM 663 O O . LEU A 1 84 ? -17.729 -4.701 10.268 1.00 80.75 84 LEU A O 1
ATOM 667 N N . THR A 1 85 ? -16.928 -5.083 12.341 1.00 74.69 85 THR A N 1
ATOM 668 C CA . THR A 1 85 ? -16.716 -6.541 12.206 1.00 74.69 85 THR A CA 1
ATOM 669 C C . THR A 1 85 ? -17.959 -7.397 12.473 1.00 74.69 85 THR A C 1
ATOM 671 O O . THR A 1 85 ? -17.923 -8.604 12.286 1.00 74.69 85 THR A O 1
ATOM 674 N N . ARG A 1 86 ? -19.067 -6.803 12.937 1.00 68.88 86 ARG A N 1
ATOM 675 C CA . ARG A 1 86 ? -20.356 -7.495 13.156 1.00 68.88 86 ARG A CA 1
ATOM 676 C C . ARG A 1 86 ? -21.267 -7.528 11.916 1.00 68.88 86 ARG A C 1
ATOM 678 O O . ARG A 1 86 ? -22.434 -7.889 12.051 1.00 68.88 86 ARG A O 1
ATOM 685 N N . ARG A 1 87 ? -20.777 -7.085 10.757 1.00 49.03 87 ARG A N 1
ATOM 686 C CA . ARG A 1 87 ? -21.440 -7.271 9.458 1.00 49.03 87 ARG A CA 1
ATOM 687 C C . ARG A 1 87 ? -20.963 -8.566 8.831 1.00 49.03 87 ARG A C 1
ATOM 689 O O . ARG A 1 87 ? -21.818 -9.217 8.203 1.00 49.03 87 ARG A O 1
#